Protein AF-A0A3B9BZC9-F1 (afdb_monomer_lite)

Structure (mmCIF, N/CA/C/O backbone):
data_AF-A0A3B9BZC9-F1
#
_entry.id   AF-A0A3B9BZC9-F1
#
loop_
_atom_site.group_PDB
_atom_site.id
_atom_site.type_symbol
_atom_site.label_atom_id
_atom_site.label_alt_id
_atom_site.label_comp_id
_atom_site.label_asym_id
_atom_site.label_entity_id
_atom_site.label_seq_id
_atom_site.pdbx_PDB_ins_code
_atom_site.Cartn_x
_atom_site.Cartn_y
_atom_site.Cartn_z
_atom_site.occupancy
_atom_site.B_iso_or_equiv
_atom_site.auth_seq_id
_atom_site.auth_comp_id
_atom_site.auth_asym_id
_atom_site.auth_atom_id
_atom_site.pdbx_PDB_model_num
ATOM 1 N N . VAL A 1 1 ? -5.994 11.861 6.213 1.00 83.44 1 VAL A N 1
ATOM 2 C CA . VAL A 1 1 ? -6.797 13.094 6.031 1.00 83.44 1 VAL A CA 1
ATOM 3 C C . VAL A 1 1 ? -7.980 13.040 6.977 1.00 83.44 1 VAL A C 1
ATOM 5 O O . VAL A 1 1 ? -8.614 12.000 7.055 1.00 83.44 1 VAL A O 1
ATOM 8 N N . PHE A 1 2 ? -8.244 14.101 7.739 1.00 85.81 2 PHE A N 1
ATOM 9 C CA . PHE A 1 2 ? -9.397 14.144 8.640 1.00 85.81 2 PHE A CA 1
ATOM 10 C C . PHE A 1 2 ? -10.489 15.061 8.080 1.00 85.81 2 PHE A C 1
ATOM 12 O O . PHE A 1 2 ? -10.162 16.078 7.471 1.00 85.81 2 PHE A O 1
ATOM 19 N N . PRO A 1 3 ? -11.773 14.742 8.311 1.00 89.94 3 PRO A N 1
ATOM 20 C CA . PRO A 1 3 ? -12.279 13.536 8.979 1.00 89.94 3 PRO A CA 1
ATOM 21 C C . PRO A 1 3 ? -12.176 12.270 8.106 1.00 89.94 3 PRO A C 1
ATOM 23 O O . PRO A 1 3 ? -12.139 12.356 6.881 1.00 89.94 3 PRO A O 1
ATOM 26 N N . VAL A 1 4 ? -12.171 11.091 8.742 1.00 91.50 4 VAL A N 1
ATOM 27 C CA . VAL A 1 4 ? -12.223 9.797 8.038 1.00 91.50 4 VAL A CA 1
ATOM 28 C C . VAL A 1 4 ? -13.599 9.639 7.393 1.00 91.50 4 VAL A C 1
ATOM 30 O O . VAL A 1 4 ? -14.619 9.638 8.083 1.00 91.50 4 VAL A O 1
ATOM 33 N N . LYS A 1 5 ? -13.628 9.529 6.064 1.00 95.06 5 LYS A N 1
ATOM 34 C CA . LYS A 1 5 ? -14.841 9.360 5.259 1.00 95.06 5 LYS A CA 1
ATOM 35 C C . LYS A 1 5 ? -14.569 8.386 4.122 1.00 95.06 5 LYS A C 1
ATOM 37 O O . LYS A 1 5 ? -13.476 8.391 3.553 1.00 95.06 5 LYS A O 1
ATOM 42 N N . LEU A 1 6 ? -15.572 7.578 3.785 1.00 94.25 6 LEU A N 1
ATOM 43 C CA . LEU A 1 6 ? -15.455 6.562 2.743 1.00 94.25 6 LEU A CA 1
ATOM 44 C C . LEU A 1 6 ? -15.060 7.219 1.417 1.00 94.25 6 LEU A C 1
ATOM 46 O O . LEU A 1 6 ? -15.557 8.298 1.094 1.00 94.25 6 LEU A O 1
ATOM 50 N N . ASN A 1 7 ? -14.155 6.581 0.673 1.00 93.81 7 ASN A N 1
ATOM 51 C CA . ASN A 1 7 ? -13.631 7.056 -0.610 1.00 93.81 7 ASN A CA 1
ATOM 52 C C . ASN A 1 7 ? -12.878 8.395 -0.569 1.00 93.81 7 ASN A C 1
ATOM 54 O O . ASN A 1 7 ? -12.535 8.921 -1.627 1.00 93.81 7 ASN A O 1
ATOM 58 N N . THR A 1 8 ? -12.584 8.954 0.609 1.00 96.44 8 THR A N 1
ATOM 59 C CA . THR A 1 8 ? -11.683 10.110 0.687 1.00 96.44 8 THR A CA 1
ATOM 60 C C . THR A 1 8 ? -10.287 9.695 0.255 1.00 96.44 8 THR A C 1
ATOM 62 O O . THR A 1 8 ? -9.765 8.678 0.720 1.00 96.44 8 THR A O 1
ATOM 65 N N . ARG A 1 9 ? -9.719 10.508 -0.637 1.00 96.19 9 ARG A N 1
ATOM 66 C CA . ARG A 1 9 ? -8.451 10.274 -1.316 1.00 96.19 9 ARG A CA 1
ATOM 67 C C . ARG A 1 9 ? -7.428 11.347 -0.992 1.00 96.19 9 ARG A C 1
ATOM 69 O O . ARG A 1 9 ? -7.807 12.500 -0.771 1.00 96.19 9 ARG A O 1
ATOM 76 N N . TRP A 1 10 ? -6.153 10.981 -0.946 1.00 96.44 10 TRP A N 1
ATOM 77 C CA . TRP A 1 10 ? -5.059 11.935 -0.788 1.00 96.44 10 TRP A CA 1
ATOM 78 C C . TRP A 1 10 ? -3.724 11.363 -1.256 1.00 96.44 10 TRP A C 1
ATOM 80 O O . TRP A 1 10 ? -3.491 10.160 -1.212 1.00 96.44 10 TRP A O 1
ATOM 90 N N . TYR A 1 11 ? -2.798 12.249 -1.613 1.00 95.25 11 TYR A N 1
ATOM 91 C CA . TYR A 1 11 ? -1.426 11.863 -1.923 1.00 95.25 11 TYR A CA 1
ATOM 92 C C . TYR A 1 11 ? -0.623 11.684 -0.633 1.00 95.25 11 TYR A C 1
ATOM 94 O O . TYR A 1 11 ? -0.080 12.644 -0.090 1.00 95.25 11 TYR A O 1
ATOM 102 N N . GLY A 1 12 ? -0.573 10.459 -0.103 1.00 91.69 12 GLY A N 1
ATOM 103 C CA . GLY A 1 12 ? 0.090 10.171 1.178 1.00 91.69 12 GLY A CA 1
ATOM 104 C C . GLY A 1 12 ? 1.607 10.367 1.158 1.00 91.69 12 GLY A C 1
ATOM 105 O O . GLY A 1 12 ? 2.193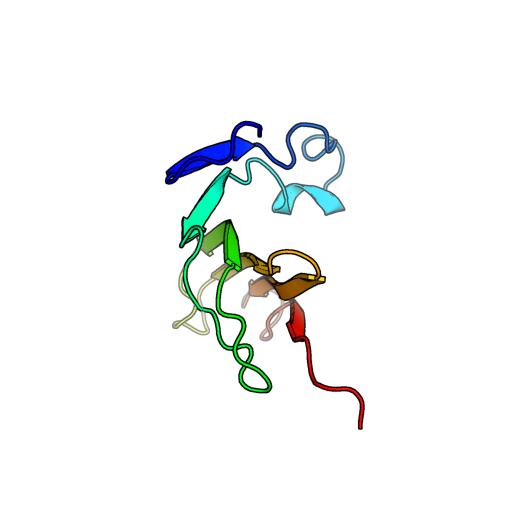 10.685 2.189 1.00 91.69 12 GLY A O 1
ATOM 106 N N . ASN A 1 13 ? 2.218 10.258 -0.022 1.00 94.75 13 ASN A N 1
ATOM 107 C CA . ASN A 1 13 ? 3.659 10.402 -0.226 1.00 94.75 13 ASN A CA 1
ATOM 108 C C . ASN A 1 13 ? 4.066 11.779 -0.774 1.00 94.75 13 ASN A C 1
ATOM 110 O O . ASN A 1 13 ? 5.214 11.951 -1.169 1.00 94.75 13 ASN A O 1
ATOM 114 N N . SER A 1 14 ? 3.172 12.776 -0.786 1.00 92.62 14 SER A N 1
ATOM 115 C CA . SER A 1 14 ? 3.419 14.082 -1.429 1.00 92.62 14 SER A CA 1
ATOM 116 C C . SER A 1 14 ? 4.631 14.851 -0.892 1.00 92.62 14 SER A C 1
ATOM 118 O O . SER A 1 14 ? 5.128 15.754 -1.555 1.00 92.62 14 SER A O 1
ATOM 120 N N . TYR A 1 15 ? 5.074 14.537 0.326 1.00 92.50 15 TYR A N 1
ATOM 121 C CA . TYR A 1 15 ? 6.227 15.169 0.970 1.00 92.50 15 TYR A CA 1
ATOM 122 C C . TYR A 1 15 ? 7.525 14.366 0.829 1.00 92.50 15 TYR A C 1
ATOM 124 O O . TYR A 1 15 ? 8.572 14.817 1.292 1.00 92.50 15 TYR A O 1
ATOM 132 N N . LEU A 1 16 ? 7.481 13.180 0.216 1.00 92.56 16 LEU A N 1
ATOM 133 C CA . LEU A 1 16 ? 8.690 12.432 -0.106 1.00 92.56 16 LEU A CA 1
ATOM 134 C C . LEU A 1 16 ? 9.357 13.061 -1.340 1.00 92.56 16 LEU A C 1
ATOM 136 O O . LEU A 1 16 ? 8.664 13.381 -2.305 1.00 92.56 16 LEU A O 1
ATOM 140 N N . PRO A 1 17 ? 10.693 13.220 -1.361 1.00 92.88 17 PRO A N 1
ATOM 141 C CA . PRO A 1 17 ? 11.414 13.771 -2.507 1.00 92.88 17 PRO A CA 1
ATOM 142 C C . PRO A 1 17 ? 11.579 12.720 -3.623 1.00 92.88 17 PRO A C 1
ATOM 144 O O . PRO A 1 17 ? 12.692 12.410 -4.046 1.00 92.88 17 PRO A O 1
ATOM 147 N N . THR A 1 18 ? 10.471 12.150 -4.094 1.00 93.50 18 THR A N 1
ATOM 148 C CA . THR A 1 18 ? 10.411 11.062 -5.089 1.00 93.50 18 THR A CA 1
ATOM 149 C C . THR A 1 18 ? 11.014 11.455 -6.437 1.00 93.50 18 THR A C 1
ATOM 151 O O . THR A 1 18 ? 11.678 10.641 -7.070 1.00 93.50 18 THR A O 1
ATOM 154 N N . ALA A 1 19 ? 10.857 12.718 -6.844 1.00 90.00 19 ALA A N 1
ATOM 155 C CA . ALA A 1 19 ? 11.417 13.248 -8.088 1.00 90.00 19 ALA A CA 1
ATOM 156 C C . ALA A 1 19 ? 12.947 13.427 -8.055 1.00 90.00 19 ALA A C 1
ATOM 158 O O . ALA A 1 19 ? 13.594 13.402 -9.098 1.00 90.00 19 ALA A O 1
ATOM 159 N N . LEU A 1 20 ? 13.528 13.629 -6.867 1.00 92.50 20 LEU A N 1
ATOM 160 C CA . LEU A 1 20 ? 14.965 13.877 -6.694 1.00 92.50 20 LEU A CA 1
ATOM 161 C C . LEU A 1 20 ? 15.735 12.617 -6.279 1.00 92.50 20 LEU A C 1
ATOM 163 O O . LEU A 1 20 ? 16.960 12.596 -6.377 1.00 92.50 20 LEU A O 1
ATOM 167 N N . ASN A 1 21 ? 15.036 11.579 -5.808 1.00 93.31 21 ASN A N 1
ATOM 168 C CA . ASN A 1 21 ? 15.639 10.341 -5.331 1.00 93.31 21 ASN A CA 1
ATOM 169 C C . ASN A 1 21 ? 15.117 9.116 -6.114 1.00 93.31 21 ASN A C 1
ATOM 171 O O . ASN A 1 21 ? 14.012 8.639 -5.833 1.00 93.31 21 ASN A O 1
ATOM 175 N N . PRO A 1 22 ? 15.931 8.542 -7.025 1.00 89.75 22 PRO A N 1
ATOM 176 C CA . PRO A 1 22 ? 15.569 7.352 -7.799 1.00 89.75 22 PRO A CA 1
ATOM 177 C C . PRO A 1 22 ? 15.158 6.138 -6.951 1.00 89.75 22 PRO A C 1
ATOM 179 O O . PRO A 1 22 ? 14.351 5.318 -7.387 1.00 89.75 22 PRO A O 1
ATOM 182 N N . GLU A 1 23 ? 15.668 6.012 -5.722 1.00 89.44 23 GLU A N 1
ATOM 183 C CA . GLU A 1 23 ? 15.328 4.897 -4.829 1.00 89.44 23 GLU A CA 1
ATOM 184 C C . GLU A 1 23 ? 13.893 4.982 -4.292 1.00 89.44 23 GLU A C 1
ATOM 186 O O . GLU A 1 23 ? 13.306 3.958 -3.931 1.00 89.44 23 GLU A O 1
ATOM 191 N N . LEU A 1 24 ? 13.315 6.187 -4.270 1.00 91.50 24 LEU A N 1
ATOM 192 C CA . LEU A 1 24 ? 11.964 6.467 -3.778 1.00 91.50 24 LEU A CA 1
ATOM 193 C C . LEU A 1 24 ? 10.957 6.719 -4.902 1.00 91.50 24 LEU A C 1
ATOM 195 O O . LEU A 1 24 ? 9.767 6.815 -4.627 1.00 91.50 24 LEU A O 1
ATOM 199 N N . GLN A 1 25 ? 11.396 6.791 -6.160 1.00 92.25 25 GLN A N 1
ATOM 200 C CA . GLN A 1 25 ? 10.539 7.133 -7.300 1.00 92.25 25 GLN A CA 1
ATOM 201 C C . GLN A 1 25 ? 9.307 6.219 -7.434 1.00 92.25 25 GLN A C 1
ATOM 203 O O . GLN A 1 25 ? 8.237 6.656 -7.832 1.00 92.25 25 GLN A O 1
ATOM 208 N N . TRP A 1 26 ? 9.417 4.948 -7.048 1.00 90.62 26 TRP A N 1
ATOM 209 C CA . TRP A 1 26 ? 8.300 3.993 -7.074 1.00 90.62 26 TRP A CA 1
ATOM 210 C C . TRP A 1 26 ? 7.178 4.304 -6.063 1.00 90.62 26 TRP A C 1
ATOM 212 O O . TRP A 1 26 ? 6.106 3.703 -6.140 1.00 90.62 26 TRP A O 1
ATOM 222 N N . MET A 1 27 ? 7.434 5.201 -5.105 1.00 93.44 27 MET A N 1
ATOM 223 C CA . MET A 1 27 ? 6.468 5.705 -4.123 1.00 93.44 27 MET A CA 1
ATOM 224 C C . MET A 1 27 ? 5.742 6.968 -4.608 1.00 93.44 27 MET A C 1
ATOM 226 O O . MET A 1 27 ? 4.937 7.538 -3.864 1.00 93.44 27 MET A O 1
ATOM 230 N N . ASP A 1 28 ? 6.054 7.433 -5.819 1.00 92.69 28 ASP A N 1
ATOM 231 C CA . ASP A 1 28 ? 5.519 8.671 -6.362 1.00 92.69 28 ASP A CA 1
ATOM 232 C C . ASP A 1 28 ? 4.033 8.562 -6.705 1.00 92.69 28 ASP A C 1
ATOM 234 O O . ASP A 1 28 ? 3.551 7.515 -7.128 1.00 92.69 28 ASP A O 1
ATOM 238 N N . GLN A 1 29 ? 3.309 9.664 -6.504 1.00 89.75 29 GLN A N 1
ATOM 239 C CA . GLN A 1 29 ? 1.887 9.807 -6.850 1.00 89.75 29 GLN A CA 1
ATOM 240 C C . GLN A 1 29 ? 0.939 8.730 -6.289 1.00 89.75 29 GLN A C 1
ATOM 242 O O . GLN A 1 29 ? -0.144 8.514 -6.829 1.00 89.75 29 GLN A O 1
ATOM 247 N N . TRP A 1 30 ? 1.296 8.075 -5.183 1.00 95.25 30 TRP A N 1
ATOM 248 C CA . TRP A 1 30 ? 0.406 7.112 -4.533 1.00 95.25 30 TRP A CA 1
ATOM 249 C C . 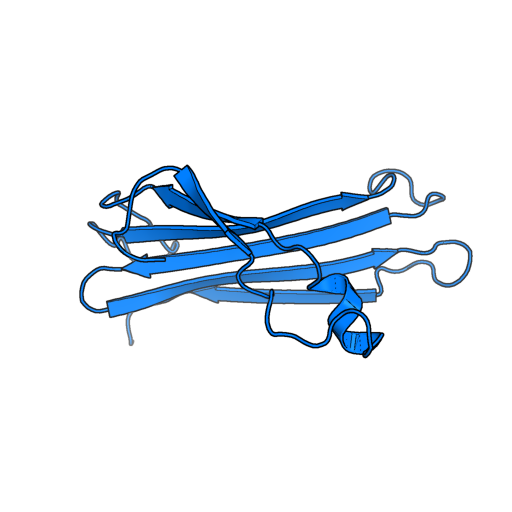TRP A 1 30 ? -0.895 7.778 -4.067 1.00 95.25 30 TRP A C 1
ATOM 251 O O . TRP A 1 30 ? -0.862 8.734 -3.285 1.00 95.25 30 TRP A O 1
ATOM 261 N N . ASP A 1 31 ? -2.029 7.250 -4.535 1.00 95.44 31 ASP A N 1
ATOM 262 C CA . ASP A 1 31 ? -3.380 7.714 -4.213 1.00 95.44 31 ASP A CA 1
ATOM 263 C C . ASP A 1 31 ? -3.960 6.878 -3.068 1.00 95.44 31 ASP A C 1
ATOM 265 O O . ASP A 1 31 ? -4.489 5.779 -3.251 1.00 95.44 31 ASP A O 1
ATOM 269 N N . TYR A 1 32 ? -3.830 7.408 -1.857 1.00 97.12 32 TYR A N 1
ATOM 270 C CA . TYR A 1 32 ? -4.316 6.759 -0.654 1.00 97.12 32 TYR A CA 1
ATOM 271 C C . TYR A 1 32 ? -5.823 6.942 -0.582 1.00 97.12 32 TYR A C 1
ATOM 273 O O . TYR A 1 32 ? -6.304 8.065 -0.674 1.00 97.12 32 TYR A O 1
ATOM 281 N N . LYS A 1 33 ? -6.569 5.868 -0.337 1.00 97.38 33 LYS A N 1
ATOM 282 C CA . LYS A 1 33 ? -8.029 5.867 -0.258 1.00 97.38 33 LYS A CA 1
ATOM 283 C C . LYS A 1 33 ? -8.486 5.190 1.027 1.00 97.38 33 LYS A C 1
ATOM 285 O O . LYS A 1 33 ? -8.127 4.039 1.282 1.00 97.38 33 LYS A O 1
ATOM 290 N N . TYR A 1 34 ? -9.338 5.871 1.795 1.00 97.50 34 TYR A N 1
ATOM 291 C CA . TYR A 1 34 ? -10.110 5.196 2.838 1.00 97.50 34 TYR A CA 1
ATOM 292 C C . TYR A 1 34 ? -11.152 4.274 2.208 1.00 97.50 34 TYR A C 1
ATOM 294 O O . TYR A 1 34 ? -11.986 4.706 1.407 1.00 97.50 34 TYR A O 1
ATOM 302 N N . ASP A 1 35 ? -11.113 3.018 2.618 1.00 95.31 35 ASP A N 1
ATOM 303 C CA . ASP A 1 35 ? -12.059 1.965 2.270 1.00 95.31 35 ASP A CA 1
ATOM 304 C C . ASP A 1 35 ? -12.664 1.370 3.552 1.00 95.31 35 ASP A C 1
ATOM 306 O O . ASP A 1 35 ? -12.290 1.812 4.641 1.00 95.31 35 ASP A O 1
ATOM 310 N N . SER A 1 36 ? -13.588 0.409 3.429 1.00 93.44 36 SER A N 1
ATOM 311 C CA . SER A 1 36 ? -14.173 -0.408 4.520 1.00 93.44 36 SER A CA 1
ATOM 312 C C . SER A 1 36 ? -14.030 0.196 5.928 1.00 93.44 36 SER A C 1
ATOM 314 O O . SER A 1 36 ? -13.079 -0.097 6.661 1.00 93.44 36 SER A O 1
ATOM 316 N N . ILE A 1 37 ? -14.959 1.089 6.289 1.00 95.69 37 ILE A N 1
ATOM 317 C CA . ILE A 1 37 ? -14.934 1.866 7.539 1.00 95.69 37 ILE A CA 1
ATOM 318 C C . ILE A 1 37 ? -15.923 1.274 8.541 1.00 95.69 37 ILE A C 1
ATOM 320 O O . ILE A 1 37 ? -17.104 1.150 8.239 1.00 95.69 37 ILE A O 1
ATOM 324 N N . ASN A 1 38 ? -15.465 1.018 9.770 1.00 95.94 38 ASN A N 1
ATOM 325 C CA . ASN A 1 38 ? -16.231 0.350 10.832 1.00 95.94 38 ASN A CA 1
ATOM 326 C C . ASN A 1 38 ? -16.757 -1.033 10.421 1.00 95.94 38 ASN A C 1
ATOM 328 O O . ASN A 1 38 ? -17.747 -1.509 10.971 1.00 95.94 38 ASN A O 1
ATOM 332 N N . GLU A 1 39 ? -16.067 -1.685 9.490 1.00 96.62 39 GLU A N 1
ATOM 333 C CA . GLU A 1 39 ? -16.383 -3.036 9.041 1.00 96.62 39 GLU A CA 1
ATOM 334 C C . GLU A 1 39 ? -15.488 -4.063 9.750 1.00 96.62 39 GLU A C 1
ATOM 336 O O . GLU A 1 39 ? -14.358 -3.734 10.150 1.00 96.62 39 GLU A O 1
ATOM 341 N N . PRO A 1 40 ? -15.972 -5.303 9.938 1.00 97.19 40 PRO A N 1
ATOM 342 C CA . PRO A 1 40 ? -15.170 -6.365 10.515 1.00 97.19 40 PRO A CA 1
ATOM 343 C C . PRO A 1 40 ? -14.072 -6.821 9.547 1.00 97.19 40 PRO A C 1
ATOM 345 O O . PRO A 1 40 ? -14.315 -6.995 8.356 1.00 97.19 40 PRO A O 1
ATOM 348 N N . TYR A 1 41 ? -12.876 -7.090 10.070 1.00 97.56 41 TYR A N 1
ATOM 349 C CA . TYR A 1 41 ? -11.755 -7.631 9.299 1.00 97.56 41 TYR A CA 1
ATOM 350 C C . TYR A 1 41 ? -11.092 -8.787 10.044 1.00 97.56 41 TYR A C 1
ATOM 352 O O . TYR A 1 41 ? -10.810 -8.701 11.2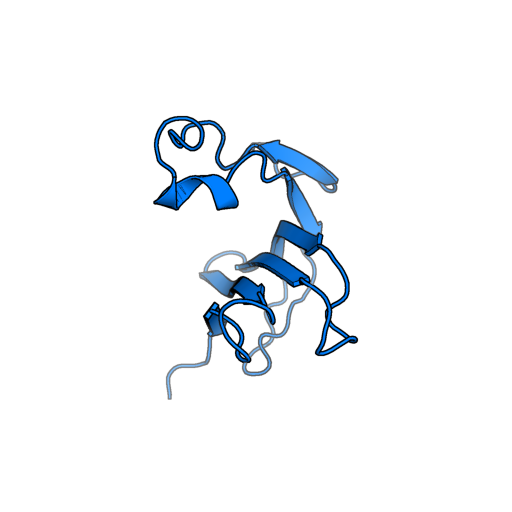43 1.00 97.56 41 TYR A O 1
ATOM 360 N N . SER A 1 42 ? -10.827 -9.879 9.327 1.00 96.12 42 SER A N 1
ATOM 361 C CA . SER A 1 42 ? -10.108 -11.037 9.856 1.00 96.12 42 SER A CA 1
ATOM 362 C C . SER A 1 42 ? -8.673 -11.034 9.352 1.00 96.12 42 SER A C 1
ATOM 364 O O . SER A 1 42 ? -8.430 -11.053 8.149 1.00 96.12 42 SER A O 1
ATOM 366 N N . THR A 1 43 ? -7.702 -11.096 10.265 1.00 93.50 43 THR A N 1
ATOM 367 C CA . THR A 1 43 ? -6.289 -11.288 9.890 1.00 93.50 43 THR A CA 1
ATOM 368 C C . THR A 1 43 ? -5.971 -12.744 9.523 1.00 93.50 43 THR A C 1
ATOM 370 O O . THR A 1 43 ? -4.825 -13.065 9.206 1.00 93.50 43 THR A O 1
ATOM 373 N N . GLY A 1 44 ? -6.957 -13.645 9.614 1.00 93.25 44 GLY A N 1
ATOM 374 C CA . GLY A 1 44 ? -6.789 -15.100 9.584 1.00 93.25 44 GLY A CA 1
ATOM 375 C C . GLY A 1 44 ? -6.453 -15.704 10.953 1.00 93.25 44 GLY A C 1
ATOM 376 O O . GLY A 1 44 ? -6.694 -16.886 11.168 1.00 93.25 44 GLY A O 1
ATOM 377 N N . PHE A 1 45 ? -5.957 -14.896 11.896 1.00 92.31 45 PHE A N 1
ATOM 378 C CA . PHE A 1 45 ? -5.669 -15.321 13.272 1.00 92.31 45 PHE A CA 1
ATOM 379 C C . PHE A 1 45 ? -6.697 -14.807 14.277 1.00 92.31 45 PHE A C 1
ATOM 381 O O . PHE A 1 45 ? -6.950 -15.455 15.290 1.00 92.31 45 PHE A O 1
ATOM 388 N N . MET A 1 46 ? -7.252 -13.619 14.030 1.00 93.62 46 MET A N 1
ATO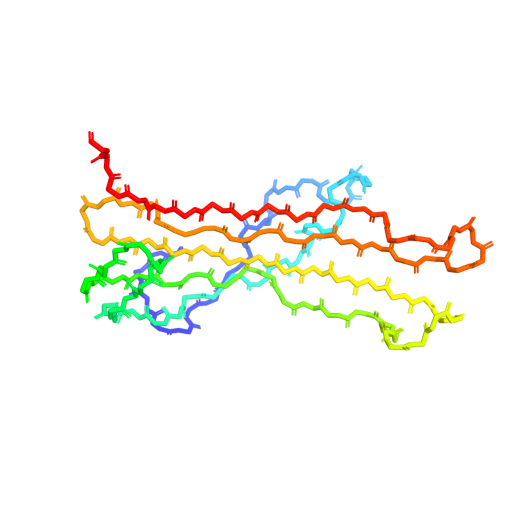M 389 C CA . MET A 1 46 ? -8.224 -12.962 14.898 1.00 93.62 46 MET A CA 1
ATOM 390 C C . MET A 1 46 ? -9.213 -12.151 14.060 1.00 93.62 46 MET A C 1
ATOM 392 O O . MET A 1 46 ? -8.853 -11.623 13.005 1.00 93.62 46 MET A O 1
ATOM 396 N N . LEU A 1 47 ? -10.443 -12.034 14.561 1.00 95.94 47 LEU A N 1
ATOM 397 C CA . LEU A 1 47 ? -11.477 -11.167 14.006 1.00 95.94 47 LEU A CA 1
ATOM 398 C C . LEU A 1 47 ? -11.511 -9.848 14.780 1.00 95.94 47 LEU A C 1
ATOM 400 O O . LEU A 1 47 ? -11.663 -9.846 16.002 1.00 95.94 47 LEU A O 1
ATOM 404 N N . PHE A 1 48 ? -11.425 -8.735 14.062 1.00 96.62 48 PHE A N 1
ATOM 405 C CA . PHE A 1 48 ? -11.577 -7.395 14.614 1.00 96.62 48 PHE A CA 1
ATOM 406 C C . PHE A 1 48 ? -12.905 -6.807 14.129 1.00 96.62 48 PHE A C 1
ATOM 408 O O . PHE A 1 48 ? -13.081 -6.689 12.920 1.00 96.62 48 PHE A O 1
ATOM 415 N N . PRO A 1 49 ? -13.846 -6.443 15.020 1.00 97.12 49 PRO A N 1
ATOM 416 C CA . PRO A 1 49 ? -15.207 -6.070 14.620 1.00 97.12 49 PRO A CA 1
ATOM 417 C C . PRO A 1 49 ? -15.319 -4.679 13.982 1.00 97.12 49 PRO A C 1
ATOM 419 O O . PRO A 1 49 ? -16.237 -4.450 13.205 1.00 97.12 49 PRO A O 1
ATOM 422 N N . TYR A 1 50 ? -14.408 -3.757 14.305 1.00 97.56 50 TYR A N 1
ATOM 423 C CA . TYR A 1 50 ? -14.446 -2.376 13.818 1.00 97.56 50 TYR A CA 1
ATOM 424 C C . TYR A 1 50 ? -13.076 -1.964 13.300 1.00 97.56 50 TYR A C 1
ATOM 426 O O . TYR A 1 50 ? -12.152 -1.727 14.090 1.00 97.56 50 TYR A O 1
ATOM 434 N N . THR A 1 51 ? -12.950 -1.878 11.979 1.00 97.81 51 THR A N 1
ATOM 435 C CA . THR A 1 51 ? -11.680 -1.574 11.320 1.00 97.81 51 THR A CA 1
ATOM 436 C C . THR A 1 51 ? -11.790 -0.452 10.293 1.00 97.81 51 THR A C 1
ATOM 438 O O . THR A 1 51 ? -12.879 0.030 9.984 1.00 97.81 51 THR A O 1
ATOM 441 N N . LEU A 1 52 ? -10.634 0.017 9.838 1.00 97.50 52 LEU A N 1
ATOM 442 C CA . LEU A 1 52 ? -10.456 0.985 8.769 1.00 97.50 52 LEU A CA 1
ATOM 443 C C . LEU A 1 52 ? -9.421 0.425 7.802 1.00 97.50 52 LEU A C 1
ATOM 445 O O . LEU A 1 52 ? -8.287 0.169 8.214 1.00 97.50 52 LEU A O 1
ATOM 449 N N . THR A 1 53 ? -9.792 0.296 6.533 1.00 98.19 53 THR A N 1
ATOM 450 C CA . THR A 1 53 ? -8.857 -0.089 5.472 1.00 98.19 53 THR A CA 1
ATOM 451 C C . THR A 1 53 ? -8.348 1.148 4.742 1.00 98.19 53 THR A C 1
ATOM 453 O O . THR A 1 53 ? -9.111 2.055 4.405 1.00 98.19 53 THR A O 1
ATOM 456 N N . VAL A 1 54 ? -7.043 1.197 4.495 1.00 98.12 54 VAL A N 1
ATOM 457 C CA . VAL A 1 54 ? -6.383 2.222 3.688 1.00 98.12 54 VAL A CA 1
ATOM 458 C C . VAL A 1 54 ? -5.666 1.522 2.543 1.00 98.12 54 VAL A C 1
ATOM 460 O O . VAL A 1 54 ? -4.678 0.822 2.758 1.00 98.12 54 VAL A O 1
ATOM 463 N N . ASN A 1 55 ? -6.157 1.727 1.325 1.00 98.06 55 ASN A N 1
ATOM 464 C CA . ASN A 1 55 ? -5.469 1.301 0.108 1.00 98.06 55 ASN A CA 1
ATOM 465 C C . ASN A 1 55 ? -4.548 2.435 -0.341 1.00 98.06 55 ASN A C 1
ATOM 467 O O . ASN A 1 55 ? -4.986 3.580 -0.349 1.00 98.06 55 ASN A O 1
ATOM 471 N N . GLN A 1 56 ? -3.289 2.144 -0.656 1.00 97.62 56 GLN A N 1
ATOM 472 C CA . GLN A 1 56 ? -2.247 3.165 -0.853 1.00 97.62 56 GLN A CA 1
ATOM 473 C C . GLN A 1 56 ? -1.678 3.124 -2.272 1.00 97.62 56 GLN A C 1
ATOM 475 O O . GLN A 1 56 ? -1.444 4.165 -2.878 1.00 97.62 56 GLN A O 1
ATOM 480 N N . ALA A 1 57 ? -1.483 1.916 -2.798 1.00 96.12 57 ALA A N 1
ATOM 481 C CA . ALA A 1 57 ? -1.102 1.668 -4.179 1.00 96.12 57 ALA A CA 1
ATOM 482 C C . ALA A 1 57 ? -1.677 0.328 -4.632 1.00 96.12 57 ALA A C 1
ATOM 484 O O . ALA A 1 57 ? -1.690 -0.631 -3.860 1.00 96.12 57 ALA A O 1
ATOM 485 N N . ASP A 1 58 ? -2.122 0.271 -5.880 1.00 96.19 58 ASP A N 1
ATOM 486 C CA . ASP A 1 58 ? -2.500 -0.963 -6.558 1.00 96.19 58 ASP A CA 1
ATOM 487 C C . ASP A 1 58 ? -2.298 -0.765 -8.059 1.00 96.19 58 ASP A C 1
ATOM 489 O O . ASP A 1 58 ? -3.081 -0.083 -8.725 1.00 96.19 58 ASP A O 1
ATOM 493 N N . TYR A 1 59 ? -1.186 -1.279 -8.574 1.00 94.44 59 TYR A N 1
ATOM 494 C CA . TYR A 1 59 ? -0.892 -1.242 -9.994 1.00 94.44 59 TYR A CA 1
ATOM 495 C C . TYR A 1 59 ? -0.114 -2.472 -10.441 1.00 94.44 59 TYR A C 1
ATOM 497 O O . TYR A 1 59 ? 0.719 -3.035 -9.723 1.00 94.44 59 TYR A O 1
ATOM 505 N N . VAL A 1 60 ? -0.358 -2.830 -11.696 1.00 94.69 60 VAL A N 1
ATOM 506 C CA . VAL A 1 60 ? 0.434 -3.779 -12.466 1.00 94.69 60 VAL A CA 1
ATOM 507 C C . VAL A 1 60 ? 0.771 -3.107 -13.788 1.00 94.69 60 VAL A C 1
ATOM 509 O O . VAL A 1 60 ? -0.114 -2.621 -14.488 1.00 94.69 60 VAL A O 1
ATOM 512 N N . GLU A 1 61 ? 2.051 -3.088 -14.128 1.00 93.56 61 GLU A N 1
ATOM 513 C CA . GLU A 1 61 ? 2.550 -2.602 -15.408 1.00 93.56 61 GLU A CA 1
ATOM 514 C C . GLU A 1 61 ? 3.040 -3.777 -16.255 1.00 93.56 61 GLU A C 1
ATOM 516 O O . GLU A 1 61 ? 3.591 -4.751 -15.733 1.00 93.56 61 GLU A O 1
ATOM 521 N N . GLY A 1 62 ? 2.883 -3.672 -17.575 1.00 93.62 62 GLY A N 1
ATOM 522 C CA . GLY A 1 62 ? 3.309 -4.707 -18.515 1.00 93.62 62 GLY A CA 1
ATOM 523 C C . GLY A 1 62 ? 2.461 -5.979 -18.440 1.00 93.62 62 GLY A C 1
ATOM 524 O O . GLY A 1 62 ? 1.258 -5.920 -18.190 1.00 93.62 62 GLY A O 1
ATOM 525 N N . ASN A 1 63 ? 3.081 -7.135 -18.696 1.00 91.94 63 ASN A N 1
ATOM 526 C CA . ASN A 1 63 ? 2.388 -8.424 -18.713 1.00 91.94 63 ASN A CA 1
ATOM 527 C C . ASN A 1 63 ? 3.059 -9.431 -17.760 1.00 91.94 63 ASN A C 1
ATOM 529 O O . ASN A 1 63 ? 4.047 -10.060 -18.134 1.00 91.94 63 ASN A O 1
ATOM 533 N N . PRO A 1 64 ? 2.533 -9.626 -16.537 1.00 89.06 64 PRO A N 1
ATOM 534 C CA . PRO A 1 64 ? 3.111 -10.559 -15.570 1.00 89.06 64 PRO A CA 1
ATOM 535 C C . PRO A 1 64 ? 2.919 -12.039 -15.930 1.00 89.06 64 PRO A C 1
ATOM 537 O O . PRO A 1 64 ? 3.547 -12.887 -15.292 1.00 89.06 64 PRO A O 1
ATOM 540 N N . ALA A 1 65 ? 2.046 -12.355 -16.893 1.00 90.44 65 ALA A N 1
ATOM 541 C CA . ALA A 1 65 ? 1.779 -13.719 -17.344 1.00 90.44 65 ALA A CA 1
ATOM 542 C C . ALA A 1 65 ? 2.718 -14.170 -18.477 1.00 90.44 65 ALA A C 1
ATOM 544 O O . ALA A 1 65 ? 2.875 -15.370 -18.694 1.00 90.44 65 ALA A O 1
ATOM 545 N N . ASP A 1 66 ? 3.352 -13.231 -19.183 1.00 91.31 66 ASP A N 1
ATOM 546 C CA . ASP A 1 66 ? 4.328 -13.527 -20.230 1.00 91.31 66 ASP A CA 1
ATOM 547 C C . ASP A 1 66 ? 5.755 -13.445 -19.673 1.00 91.31 66 ASP A C 1
ATOM 549 O O . ASP A 1 66 ? 6.256 -12.376 -19.325 1.00 91.31 66 ASP A O 1
ATOM 553 N N . ALA A 1 67 ? 6.436 -14.591 -19.625 1.00 88.00 67 ALA A N 1
ATOM 554 C CA . ALA A 1 67 ? 7.813 -14.697 -19.146 1.00 88.00 67 ALA A CA 1
ATOM 555 C C . ALA A 1 67 ? 8.843 -13.983 -20.044 1.00 88.00 67 ALA A C 1
ATOM 557 O O . ALA A 1 67 ? 9.996 -13.835 -19.649 1.00 88.00 67 ALA A O 1
ATOM 558 N N . ASN A 1 68 ? 8.467 -13.545 -21.246 1.00 91.88 68 ASN A N 1
ATOM 559 C CA . ASN A 1 68 ? 9.341 -12.782 -22.138 1.00 91.88 68 ASN A CA 1
ATOM 560 C C . ASN A 1 68 ? 9.020 -11.282 -22.147 1.00 91.88 68 ASN A C 1
ATOM 562 O O . ASN A 1 68 ? 9.756 -10.511 -22.765 1.00 91.88 68 ASN A O 1
ATOM 566 N N . ALA A 1 69 ? 7.971 -10.851 -21.442 1.00 92.94 69 ALA A N 1
ATOM 567 C CA . ALA A 1 69 ? 7.578 -9.454 -21.352 1.00 92.94 69 ALA A CA 1
ATOM 568 C C . ALA A 1 69 ? 8.072 -8.800 -20.056 1.00 92.94 69 ALA A C 1
ATOM 570 O O . ALA A 1 69 ? 8.234 -9.439 -19.017 1.00 92.94 69 ALA A O 1
ATOM 571 N N . PHE A 1 70 ? 8.288 -7.487 -20.108 1.00 94.12 70 PHE A N 1
ATOM 572 C CA . PHE A 1 70 ? 8.454 -6.686 -18.900 1.00 94.12 70 PHE A CA 1
ATOM 573 C C . PHE A 1 70 ? 7.180 -6.740 -18.049 1.00 94.12 70 PHE A C 1
ATOM 575 O O . PHE A 1 70 ? 6.066 -6.700 -18.580 1.00 94.12 70 PHE A O 1
ATOM 582 N N . SER A 1 71 ? 7.346 -6.770 -16.728 1.00 95.38 71 SER A N 1
ATOM 583 C CA . SER A 1 71 ? 6.248 -6.490 -15.806 1.00 95.38 71 SER A CA 1
ATOM 584 C C . SER A 1 71 ? 6.728 -5.856 -14.510 1.00 95.38 71 SER A C 1
ATOM 586 O O . SER A 1 71 ? 7.852 -6.090 -14.067 1.00 95.38 71 SER A O 1
ATOM 588 N N . ALA A 1 72 ? 5.870 -5.068 -13.880 1.00 94.12 72 ALA A N 1
ATOM 589 C CA . ALA A 1 72 ? 6.096 -4.543 -12.542 1.00 94.12 72 ALA A CA 1
ATOM 590 C C . ALA A 1 72 ? 4.794 -4.555 -11.745 1.00 94.12 72 ALA A C 1
ATOM 592 O O . ALA A 1 72 ? 3.706 -4.522 -12.316 1.00 94.12 72 ALA A O 1
ATOM 593 N N . GLN A 1 73 ? 4.908 -4.607 -10.423 1.00 95.12 73 GLN A N 1
ATOM 594 C CA . GLN A 1 73 ? 3.766 -4.501 -9.524 1.00 95.12 73 GLN A CA 1
ATOM 595 C C . GLN A 1 73 ? 4.130 -3.640 -8.325 1.00 95.12 73 GLN A C 1
ATOM 597 O O . GLN A 1 73 ? 5.196 -3.820 -7.722 1.00 95.12 73 GLN A O 1
ATOM 602 N N . GLY A 1 74 ? 3.198 -2.772 -7.950 1.00 96.00 74 GLY A N 1
ATOM 603 C CA . GLY A 1 74 ? 3.171 -2.100 -6.664 1.00 96.00 74 GLY A CA 1
ATOM 604 C C . GLY A 1 74 ? 1.820 -2.330 -6.010 1.00 96.00 74 GLY A C 1
ATOM 605 O O . GLY A 1 74 ? 0.782 -2.049 -6.600 1.00 96.00 74 GLY A O 1
ATOM 606 N N . PHE A 1 75 ? 1.833 -2.849 -4.790 1.00 97.19 75 PHE A N 1
ATOM 607 C CA . PHE A 1 75 ? 0.631 -3.016 -3.986 1.00 97.19 75 PHE A CA 1
ATOM 608 C C . PHE A 1 75 ? 0.930 -2.609 -2.551 1.00 97.19 75 PHE A C 1
ATOM 610 O O . PHE A 1 75 ? 1.958 -2.999 -1.998 1.00 97.19 75 PHE A O 1
ATOM 617 N N . SER A 1 76 ? 0.053 -1.817 -1.947 1.00 98.12 76 SER A N 1
ATOM 618 C CA . SER A 1 76 ? 0.196 -1.423 -0.553 1.00 98.12 76 SER A CA 1
ATOM 619 C C . SER A 1 76 ? -1.166 -1.191 0.086 1.00 98.12 76 SER A C 1
ATOM 621 O O . SER A 1 76 ? -1.964 -0.379 -0.390 1.00 98.12 76 SER A O 1
ATOM 623 N N . GLN A 1 77 ? -1.414 -1.909 1.177 1.00 98.38 77 GLN A N 1
ATOM 624 C CA . GLN A 1 77 ? -2.647 -1.847 1.950 1.00 98.38 77 GLN A CA 1
ATOM 625 C C . GLN A 1 77 ? -2.336 -1.940 3.441 1.00 98.38 77 GLN A C 1
ATOM 627 O O . GLN A 1 77 ? -1.534 -2.766 3.883 1.00 98.38 77 GLN A O 1
ATOM 632 N N . GLU A 1 78 ? -3.031 -1.129 4.229 1.00 98.31 78 GLU A N 1
ATOM 633 C CA . GLU A 1 78 ? -2.976 -1.159 5.686 1.00 98.31 78 GLU A CA 1
ATOM 634 C C . GLU A 1 78 ? -4.388 -1.239 6.265 1.00 98.31 78 GLU A C 1
ATOM 636 O O . GLU A 1 78 ? -5.298 -0.546 5.811 1.00 98.31 78 GLU A O 1
ATOM 641 N N . VAL A 1 79 ? -4.572 -2.070 7.293 1.00 98.44 79 VAL A N 1
ATOM 642 C CA . VAL A 1 79 ? -5.832 -2.158 8.042 1.00 98.44 79 VAL A CA 1
ATOM 643 C C . VAL A 1 79 ? -5.569 -1.854 9.505 1.00 98.44 79 VAL A C 1
ATOM 645 O O . VAL A 1 79 ? -4.676 -2.430 10.135 1.00 98.44 79 VAL A O 1
ATOM 648 N N . TYR A 1 80 ? -6.387 -0.964 10.052 1.00 97.81 80 TYR A N 1
ATOM 649 C CA . TYR A 1 80 ? -6.316 -0.513 11.432 1.00 97.81 80 TYR A CA 1
ATOM 650 C C . TYR A 1 80 ? -7.571 -0.928 12.189 1.00 97.81 80 TYR A C 1
ATOM 652 O O . TYR A 1 80 ? -8.679 -0.707 11.710 1.00 97.81 80 TYR A O 1
ATOM 660 N N . ALA A 1 81 ? -7.423 -1.484 13.388 1.00 97.56 81 ALA A N 1
ATOM 661 C CA . ALA A 1 81 ? -8.549 -1.781 14.267 1.00 97.56 81 ALA A CA 1
ATOM 662 C C . 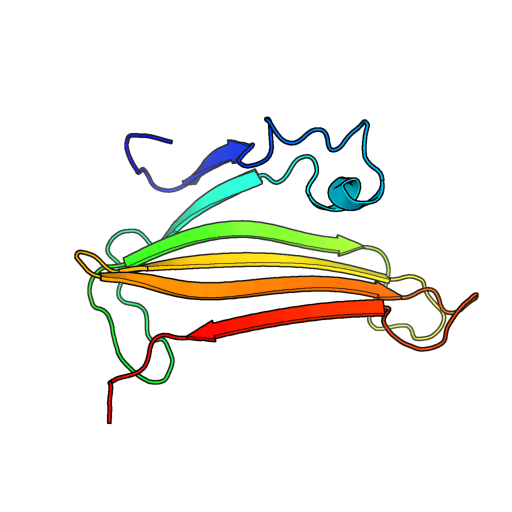ALA A 1 81 ? -8.735 -0.698 15.331 1.00 97.56 81 ALA A C 1
ATOM 664 O O . ALA A 1 81 ? -7.771 -0.151 15.885 1.00 97.56 81 ALA A O 1
ATOM 665 N N . LYS A 1 82 ? -10.002 -0.418 15.649 1.00 96.38 82 LYS A N 1
ATOM 666 C CA . LYS A 1 82 ? -10.382 0.531 16.698 1.00 96.38 82 LYS A CA 1
ATOM 667 C C . LYS A 1 82 ? -9.760 0.118 18.036 1.00 96.38 82 LYS A C 1
ATOM 669 O O . LYS A 1 82 ? -9.893 -1.029 18.449 1.00 96.38 82 LYS A O 1
ATOM 674 N N . ASN A 1 83 ? -9.110 1.068 18.710 1.00 95.38 83 ASN A N 1
ATOM 675 C CA . ASN A 1 83 ? -8.406 0.885 19.989 1.00 95.38 83 ASN A CA 1
ATOM 676 C C . ASN A 1 83 ? -7.221 -0.106 19.965 1.00 95.38 83 ASN A C 1
ATOM 678 O O . ASN A 1 83 ? -6.750 -0.499 21.027 1.00 95.38 83 ASN A O 1
ATOM 682 N N . VAL A 1 84 ? -6.729 -0.501 18.783 1.00 95.25 84 VAL A N 1
ATOM 683 C CA . VAL A 1 84 ? -5.576 -1.412 18.638 1.00 95.25 84 VAL A CA 1
ATOM 684 C C . VAL A 1 84 ? -4.479 -0.793 17.771 1.00 95.25 84 VAL A C 1
ATOM 686 O O . VAL A 1 84 ? -3.307 -0.865 18.124 1.00 95.25 84 VAL A O 1
ATOM 689 N N . GLY A 1 85 ? -4.842 -0.151 16.657 1.00 96.06 85 GLY A N 1
ATOM 690 C CA . GLY A 1 85 ? -3.881 0.354 15.673 1.00 96.06 85 GLY A CA 1
ATOM 691 C C . GLY A 1 85 ? -3.705 -0.610 14.499 1.00 96.06 85 GLY A C 1
ATOM 692 O O . GLY A 1 85 ? -4.669 -1.256 14.095 1.00 96.06 85 GLY A O 1
ATOM 693 N N . LEU A 1 86 ? -2.505 -0.665 13.915 1.00 97.31 86 LEU A N 1
ATOM 694 C CA . LEU A 1 86 ? -2.217 -1.455 12.713 1.00 97.31 86 LEU A CA 1
ATOM 695 C C . LEU A 1 86 ? -2.336 -2.959 13.005 1.00 97.31 86 LEU A C 1
ATOM 697 O O . LEU A 1 86 ? -1.586 -3.498 13.817 1.00 97.31 86 LEU A O 1
ATOM 701 N N . ILE A 1 87 ? -3.257 -3.636 12.319 1.00 97.81 87 ILE A N 1
ATOM 702 C CA . ILE A 1 87 ? -3.492 -5.083 12.466 1.00 97.81 87 ILE A CA 1
ATOM 703 C C . ILE A 1 87 ? -3.117 -5.887 11.222 1.00 97.81 87 ILE A C 1
ATOM 705 O O . ILE A 1 87 ? -2.921 -7.100 11.306 1.00 97.81 87 ILE A O 1
ATOM 709 N N . TYR A 1 88 ? -3.017 -5.225 10.073 1.00 98.25 88 TYR A N 1
ATOM 710 C CA . TYR A 1 88 ? -2.616 -5.822 8.810 1.00 98.25 88 TYR A CA 1
ATOM 711 C C . TYR A 1 88 ? -1.823 -4.808 8.005 1.00 98.25 88 TYR A C 1
ATOM 713 O O . TYR A 1 88 ? -2.229 -3.650 7.907 1.00 98.25 88 TYR A O 1
ATOM 721 N N . LYS A 1 89 ? -0.731 -5.258 7.400 1.00 98.25 89 LYS A N 1
ATOM 722 C CA . LYS A 1 89 ? -0.023 -4.510 6.369 1.00 98.25 89 LYS A CA 1
ATOM 723 C C . LYS A 1 89 ? 0.432 -5.462 5.286 1.00 98.25 89 LYS A C 1
ATOM 725 O O . LYS A 1 89 ? 1.042 -6.486 5.591 1.00 98.25 89 LYS A O 1
ATOM 730 N N . GLU A 1 90 ? 0.197 -5.077 4.048 1.00 98.31 90 GLU A N 1
ATOM 731 C CA . GLU A 1 90 ? 0.840 -5.664 2.889 1.00 98.31 90 GLU A CA 1
ATOM 732 C C . GLU A 1 90 ? 1.535 -4.564 2.104 1.00 98.31 90 GLU A C 1
ATOM 734 O O . GLU A 1 90 ? 0.957 -3.508 1.865 1.00 98.31 90 GLU A O 1
ATOM 739 N N . LEU A 1 91 ? 2.788 -4.807 1.737 1.00 98.00 91 LEU A N 1
ATOM 740 C CA . LEU A 1 91 ? 3.566 -3.941 0.869 1.00 98.00 91 LEU A CA 1
ATOM 741 C C . LEU A 1 91 ? 4.362 -4.822 -0.087 1.00 98.00 91 LEU A C 1
ATOM 743 O O . LEU A 1 91 ? 5.291 -5.518 0.323 1.00 98.00 91 LEU A O 1
ATOM 747 N N . THR A 1 92 ? 4.004 -4.769 -1.359 1.00 97.31 92 THR A N 1
ATOM 748 C CA . THR A 1 92 ? 4.644 -5.510 -2.437 1.00 97.31 92 THR A CA 1
ATOM 749 C C . THR A 1 92 ? 5.180 -4.534 -3.463 1.00 97.31 92 THR A C 1
ATOM 751 O O . THR A 1 92 ? 4.471 -3.652 -3.942 1.00 97.31 92 THR A O 1
ATOM 754 N N . ARG A 1 93 ? 6.441 -4.731 -3.833 1.00 95.88 93 ARG A N 1
ATOM 755 C CA . ARG A 1 93 ? 7.076 -4.042 -4.947 1.00 95.88 93 ARG A CA 1
ATOM 756 C C . ARG A 1 93 ? 7.993 -5.017 -5.647 1.00 95.88 93 ARG A C 1
ATOM 758 O O . ARG A 1 93 ? 8.941 -5.501 -5.034 1.00 95.88 93 ARG A O 1
ATOM 765 N N . TRP A 1 94 ? 7.787 -5.243 -6.933 1.00 95.19 94 TRP A N 1
ATOM 766 C CA . TRP A 1 94 ? 8.761 -5.967 -7.739 1.00 95.19 94 TRP A CA 1
ATOM 767 C C . TRP A 1 94 ? 8.753 -5.510 -9.191 1.00 95.19 94 TRP A C 1
ATOM 769 O O . TRP A 1 94 ? 7.767 -4.981 -9.694 1.00 95.19 94 TRP A O 1
ATOM 779 N N . VAL A 1 95 ? 9.882 -5.738 -9.855 1.00 94.44 95 VAL A N 1
ATOM 780 C CA . VAL A 1 95 ? 10.090 -5.476 -11.278 1.00 94.44 95 VAL A CA 1
ATOM 781 C C . VAL A 1 95 ? 10.693 -6.719 -11.926 1.00 94.44 95 VAL A C 1
ATOM 783 O O . VAL A 1 95 ? 11.564 -7.381 -11.355 1.00 94.44 95 VAL A O 1
ATOM 786 N N . TYR A 1 96 ? 10.229 -7.042 -13.124 1.00 94.50 96 TYR A N 1
ATOM 787 C CA . TYR A 1 96 ? 10.679 -8.148 -13.949 1.00 94.50 96 TYR A CA 1
ATOM 788 C C . TYR A 1 96 ? 11.146 -7.625 -15.308 1.00 94.50 96 TYR A C 1
ATOM 790 O O . TYR A 1 96 ? 10.383 -7.012 -16.051 1.00 94.50 96 TYR A O 1
ATOM 798 N N . GLN A 1 97 ? 12.416 -7.870 -15.628 1.00 93.06 97 GLN A N 1
ATOM 799 C CA . GLN A 1 97 ? 13.062 -7.430 -16.865 1.00 93.06 97 GLN A CA 1
ATOM 800 C C . GLN A 1 97 ? 13.746 -8.630 -17.530 1.00 93.06 97 GLN A C 1
ATOM 802 O O . GLN A 1 97 ? 14.926 -8.862 -17.265 1.00 93.06 97 GLN A O 1
ATOM 807 N N . PRO A 1 98 ? 13.050 -9.388 -18.396 1.00 90.06 98 PRO A N 1
ATOM 808 C CA . PRO A 1 98 ? 13.558 -10.652 -18.939 1.00 90.06 98 PRO A CA 1
ATOM 809 C C . PRO A 1 98 ? 14.820 -10.492 -19.798 1.00 90.06 98 PRO A C 1
ATOM 811 O O . PRO A 1 98 ? 15.610 -11.429 -19.901 1.00 90.06 98 PRO A O 1
ATOM 814 N N . SER A 1 99 ? 15.043 -9.302 -20.366 1.00 88.38 99 SER A N 1
ATOM 815 C CA . SER A 1 99 ? 16.259 -8.944 -21.109 1.00 88.38 99 SER A CA 1
ATOM 816 C C . SER A 1 99 ? 17.502 -8.772 -20.228 1.00 88.38 99 SER A C 1
ATOM 818 O O . SER A 1 99 ? 18.615 -8.809 -20.743 1.00 88.38 99 SER A O 1
ATOM 820 N N . VAL A 1 100 ? 17.330 -8.594 -18.913 1.00 84.62 100 VAL A N 1
ATOM 821 C CA . 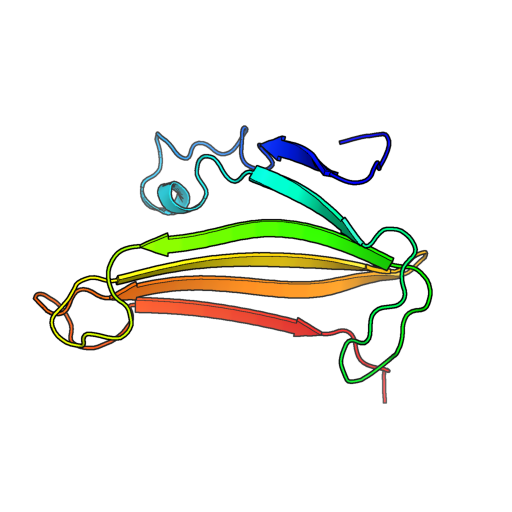VAL A 1 100 ? 18.418 -8.361 -17.949 1.00 84.62 100 VAL A CA 1
ATOM 822 C C . VAL A 1 100 ? 18.523 -9.517 -16.955 1.00 84.62 100 VAL A C 1
ATOM 824 O O . VAL A 1 100 ? 19.608 -10.038 -16.712 1.00 84.62 100 VAL A O 1
ATOM 827 N N . VAL A 1 101 ? 17.396 -9.927 -16.364 1.00 82.19 101 VAL A N 1
ATOM 828 C CA . VAL A 1 101 ? 17.296 -11.007 -15.376 1.00 82.19 101 VAL A CA 1
ATOM 829 C C . VAL A 1 101 ? 15.993 -11.787 -15.541 1.00 82.19 101 VAL A C 1
ATOM 831 O O . VAL A 1 101 ? 14.911 -11.219 -15.646 1.00 82.19 101 VAL A O 1
ATOM 834 N N . LYS A 1 102 ? 16.070 -13.119 -15.476 1.00 88.19 102 LYS A N 1
ATOM 835 C CA . LYS A 1 102 ? 14.893 -14.001 -15.584 1.00 88.19 102 LYS A CA 1
ATOM 836 C C . LYS A 1 102 ? 14.192 -14.262 -14.244 1.00 88.19 102 LYS A C 1
ATOM 838 O O . LYS A 1 102 ? 13.534 -15.283 -14.083 1.00 88.19 102 LYS A O 1
ATOM 843 N N . TYR A 1 103 ? 14.304 -13.343 -13.287 1.00 89.06 103 TYR A N 1
ATOM 844 C CA . TYR A 1 103 ? 13.611 -13.406 -11.998 1.00 89.06 103 TYR A CA 1
ATOM 845 C C . TYR A 1 103 ? 13.118 -12.019 -11.574 1.00 89.06 103 TYR A C 1
ATOM 847 O O . TYR A 1 103 ? 13.658 -10.994 -11.995 1.00 89.06 103 TYR A O 1
ATOM 855 N N . ARG A 1 104 ? 12.074 -11.985 -10.738 1.00 92.56 104 ARG A N 1
ATOM 856 C CA . ARG A 1 104 ? 11.521 -10.743 -10.177 1.00 92.56 104 ARG A CA 1
ATOM 857 C C . ARG A 1 104 ? 12.499 -10.153 -9.160 1.00 92.56 104 ARG A C 1
ATOM 859 O O . ARG A 1 104 ? 12.932 -10.849 -8.245 1.00 92.56 104 ARG A O 1
ATOM 866 N N . LYS A 1 105 ? 12.827 -8.871 -9.302 1.00 93.81 105 LYS A N 1
ATOM 867 C CA . LYS A 1 105 ? 13.628 -8.098 -8.344 1.00 93.81 105 LYS A CA 1
ATOM 868 C C . LYS A 1 105 ? 12.703 -7.234 -7.501 1.00 93.81 105 LYS A C 1
ATOM 870 O O . LYS A 1 105 ? 12.009 -6.378 -8.044 1.00 93.81 105 LYS A O 1
ATOM 875 N N . GLY A 1 106 ? 12.688 -7.447 -6.190 1.00 93.56 106 GLY A N 1
ATOM 876 C CA . GLY A 1 106 ? 11.787 -6.730 -5.299 1.00 93.56 106 GLY A CA 1
ATOM 877 C C . GLY A 1 106 ? 11.571 -7.437 -3.971 1.00 93.56 106 GLY A C 1
ATOM 878 O O . GLY A 1 106 ? 12.365 -8.289 -3.580 1.00 93.56 106 GLY A O 1
ATOM 879 N N . PHE A 1 107 ? 10.488 -7.077 -3.292 1.00 95.88 107 PHE A N 1
ATOM 880 C CA . PHE A 1 107 ? 10.098 -7.646 -2.013 1.00 95.88 107 PHE A CA 1
ATOM 881 C C . PHE A 1 107 ? 8.578 -7.664 -1.846 1.00 95.88 107 PHE A C 1
ATOM 883 O O . PHE A 1 107 ? 7.846 -6.888 -2.463 1.00 95.88 107 PHE A O 1
ATOM 890 N N . THR A 1 108 ? 8.138 -8.529 -0.939 1.00 97.38 108 THR A N 1
ATOM 891 C CA . THR A 1 108 ? 6.794 -8.523 -0.371 1.00 97.38 108 THR A CA 1
ATOM 892 C C . THR A 1 108 ? 6.927 -8.594 1.139 1.00 97.38 108 THR A C 1
ATOM 894 O O . THR A 1 108 ? 7.624 -9.455 1.676 1.00 97.38 108 THR A O 1
ATOM 897 N N . LEU A 1 109 ? 6.257 -7.676 1.820 1.00 97.50 109 LEU A N 1
ATOM 898 C CA . LEU A 1 109 ? 6.140 -7.621 3.264 1.00 97.50 109 LEU A CA 1
ATOM 899 C C . LEU A 1 109 ? 4.678 -7.838 3.633 1.00 97.50 109 LEU A C 1
ATOM 901 O O . LEU A 1 109 ? 3.818 -7.081 3.193 1.00 97.50 109 LEU A O 1
ATOM 905 N N . ILE A 1 110 ? 4.415 -8.832 4.478 1.00 97.94 110 ILE A N 1
ATOM 906 C CA . ILE A 1 110 ? 3.087 -9.092 5.033 1.00 97.94 110 ILE A CA 1
ATOM 907 C C . ILE A 1 110 ? 3.207 -9.150 6.554 1.00 97.94 110 ILE A C 1
ATOM 909 O O . ILE A 1 110 ? 3.927 -9.984 7.102 1.00 97.94 110 ILE A O 1
ATOM 913 N N . MET A 1 111 ? 2.481 -8.271 7.240 1.00 97.38 111 MET A N 1
ATOM 914 C CA . MET A 1 111 ? 2.380 -8.220 8.696 1.00 97.38 111 MET A CA 1
ATOM 915 C C . MET A 1 111 ? 0.933 -8.488 9.104 1.00 97.38 111 MET A C 1
ATOM 917 O O . MET A 1 111 ? 0.010 -7.880 8.565 1.00 97.38 111 MET A O 1
ATOM 921 N N . LYS A 1 112 ? 0.728 -9.394 10.065 1.00 97.00 112 LYS A N 1
ATOM 922 C CA . LYS A 1 112 ? -0.600 -9.783 10.559 1.00 97.00 112 LYS A CA 1
ATOM 923 C C . LYS A 1 112 ? -0.599 -9.827 12.080 1.00 97.00 112 LYS A C 1
ATOM 925 O O . LYS A 1 112 ? 0.209 -10.540 12.675 1.00 97.00 112 LYS A O 1
ATOM 930 N N . ALA A 1 113 ? -1.525 -9.108 12.706 1.00 95.06 113 ALA A N 1
ATOM 931 C CA . ALA A 1 113 ? -1.755 -9.217 14.136 1.00 95.06 113 ALA A CA 1
ATOM 932 C C . ALA A 1 113 ? -2.291 -10.613 14.475 1.00 95.06 113 ALA A C 1
ATOM 934 O O . ALA A 1 113 ? -3.233 -11.113 13.850 1.00 95.06 113 ALA A O 1
ATOM 935 N N . LYS A 1 114 ? -1.689 -11.220 15.497 1.00 93.50 114 LYS A N 1
ATOM 936 C CA . LYS A 1 114 ? -2.076 -12.511 16.068 1.00 93.50 114 LYS A CA 1
ATOM 937 C C . LYS A 1 114 ? -2.172 -12.392 17.584 1.00 93.50 114 LYS A C 1
ATOM 939 O O . LYS A 1 114 ? -1.551 -11.507 18.173 1.00 93.50 114 LYS A O 1
ATOM 944 N N . LYS A 1 115 ? -2.928 -13.291 18.212 1.00 87.06 115 LYS A N 1
ATOM 945 C CA . LYS A 1 115 ? -2.980 -13.373 19.672 1.00 87.06 115 LYS A CA 1
ATOM 946 C C . LYS A 1 115 ? -1.587 -13.733 20.192 1.00 87.06 115 LYS A C 1
ATOM 948 O O . LYS A 1 115 ? -0.906 -14.573 19.599 1.00 87.06 115 LYS A O 1
ATOM 953 N N . HIS A 1 116 ? -1.169 -13.097 21.281 1.00 82.31 116 HIS A N 1
ATOM 954 C CA . HIS A 1 116 ? -0.016 -13.575 22.033 1.00 82.31 116 HIS A CA 1
ATOM 955 C C . HIS A 1 116 ? -0.336 -14.974 22.581 1.00 82.31 116 HIS A C 1
ATOM 957 O O . HIS A 1 116 ? -1.456 -15.199 23.048 1.00 82.31 116 HIS A O 1
ATOM 963 N N . ALA A 1 117 ? 0.611 -15.904 22.449 1.00 68.12 117 ALA A N 1
ATOM 964 C CA . ALA A 1 117 ? 0.466 -17.275 22.935 1.00 68.12 117 ALA A CA 1
ATOM 965 C C . ALA A 1 117 ? 0.489 -17.330 24.466 1.00 68.12 117 ALA A C 1
ATOM 967 O O . ALA A 1 117 ? 1.204 -16.493 25.066 1.00 68.12 117 ALA A O 1
#

Radius of gyration: 16.68 Å; chains: 1; bounding box: 35×32×45 Å

Secondary structure (DSSP, 8-state):
--S--TT-EEETTTTS-TTT-TTTGGGTT-EEEEEEEEEEEE-SS-EEEEEEEEEEEEEEEE-TT-TTS-EEEEEEEEEEETTTEEEEEEEEEEEE-TTT-SS-EEEEEEEE-----

Foldseek 3Di:
DPPQDAFDKDLPCPPPVLVVDVVCVVSPPWIKGKHDAQDWDDLVADIARGKIKIWGDFDKPWDPPDLQIKIWTWGWMFMQGPPGGTAWIWTWTWIHDNVVDSDIDTDIDIHHDHDDD

Sequence (117 aa):
VFPVKLNTRWYGNSYLPTALNPELQWMDQWDYKYDSINEPYSTGFMLFPYTLTVNQADYVEGNPADANAFSAQGFSQEVYAKNVGLIYKELTRWVYQPSVVKYRKGFTLIMKAKKHA

pLDDT: mean 93.93, std 4.28, range [68.12, 98.44]